Protein AF-A0ABD3X640-F1 (afdb_monomer)

Sequence (143 aa):
MFQVTGSALSDIIQLVNDTLKEQPSPDCNNIKVKEVQRLENLQLFDKYASFRHSTFPTVFKRGKLIPLEDIQASTRGQPLTLKYTKRGCVLDQDIYPEVNEHYLFHGTKADAVNGIFQQGLGNCLAGNGLFGNCIYCAETPAK

Solvent-accessible surface area (backbone atoms only — not comparable to full-atom values): 9012 Å² total; per-residue (Å²): 124,44,78,51,62,71,70,58,38,54,52,53,54,49,34,54,52,54,26,35,68,78,56,70,40,91,92,47,80,76,77,70,91,87,78,61,69,43,84,81,44,71,70,57,49,49,55,49,52,52,52,55,59,62,44,49,62,53,36,69,74,74,43,85,67,80,50,72,42,70,38,87,87,44,88,74,47,61,55,44,40,63,72,53,51,53,86,85,36,78,77,54,72,83,57,50,68,80,74,69,51,77,74,64,37,66,81,76,58,81,80,49,48,62,52,36,68,74,74,39,96,52,77,90,67,35,40,86,52,99,88,42,78,40,77,74,68,32,54,32,82,78,98

Radius of gyration: 16.18 Å; Cα contacts (8 Å, |Δi|>4): 139; chains: 1; bounding box: 39×32×36 Å

Foldseek 3Di:
DAFDDDQQVVLVQQLQVQLCVVPPDPVCPDDDDPGDGDQDDVVVVVVVVVVVVVLLVVCVVVDADQAPQRPPPDPDGHQSSVVSRDPPGPLNPPADVSSNGGDFAADDDPVCVVVCSVPNDDQVCFDCDPVGGGGDTGSHNVD

Organism: Sinanodonta woodiana (NCBI:txid1069815)

Structure (mmCIF, N/CA/C/O backbone):
data_AF-A0ABD3X640-F1
#
_entry.id   AF-A0ABD3X640-F1
#
loop_
_atom_site.group_PDB
_atom_site.id
_atom_site.type_symbol
_atom_site.label_atom_id
_atom_site.label_alt_id
_atom_site.label_comp_id
_atom_site.label_asym_id
_atom_site.label_entity_id
_atom_site.label_seq_id
_atom_site.pdbx_PDB_ins_code
_atom_site.Cartn_x
_atom_site.Cartn_y
_atom_site.Cartn_z
_atom_site.occupancy
_atom_site.B_iso_or_equiv
_atom_site.auth_seq_id
_atom_site.auth_comp_id
_atom_site.auth_asym_id
_atom_site.auth_atom_id
_atom_site.pdbx_PDB_model_num
ATOM 1 N N . MET A 1 1 ? -15.235 -10.725 0.259 1.00 62.91 1 MET A N 1
ATOM 2 C CA . MET A 1 1 ? -14.375 -10.012 1.223 1.00 62.91 1 MET A CA 1
ATOM 3 C C . MET A 1 1 ? -14.286 -10.880 2.462 1.00 62.91 1 MET A C 1
ATOM 5 O O . MET A 1 1 ? -15.323 -11.381 2.882 1.00 62.91 1 MET A O 1
ATOM 9 N N . PHE A 1 2 ? -13.084 -11.130 2.974 1.00 70.81 2 PHE A N 1
ATOM 10 C CA . PHE A 1 2 ? -12.872 -12.058 4.088 1.00 70.81 2 PHE A CA 1
ATOM 11 C C . PHE A 1 2 ? -12.327 -11.296 5.291 1.00 70.81 2 PHE A C 1
ATOM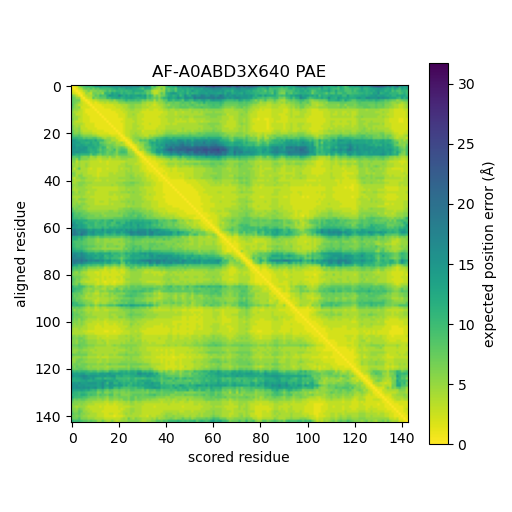 13 O O . PHE A 1 2 ? -11.460 -10.436 5.137 1.00 70.81 2 PHE A O 1
ATOM 20 N N . GLN A 1 3 ? -12.838 -11.590 6.485 1.00 70.81 3 GLN A N 1
ATOM 21 C CA . GLN A 1 3 ? -12.281 -11.017 7.707 1.00 70.81 3 GLN A CA 1
ATOM 22 C C . GLN A 1 3 ? -10.872 -11.560 7.934 1.00 70.81 3 GLN A C 1
ATOM 24 O O . GLN A 1 3 ? -10.638 -12.765 7.820 1.00 70.81 3 GLN A O 1
ATOM 29 N N . VAL A 1 4 ? -9.935 -10.667 8.252 1.00 73.81 4 VAL A N 1
ATOM 30 C CA . VAL A 1 4 ? -8.590 -11.080 8.658 1.00 73.81 4 VAL A CA 1
ATOM 31 C C . VAL A 1 4 ? -8.666 -11.544 10.105 1.00 73.81 4 VAL A C 1
ATOM 33 O O . VAL A 1 4 ? -9.147 -10.812 10.966 1.00 73.81 4 VAL A O 1
ATOM 36 N N . THR A 1 5 ? -8.194 -12.755 10.382 1.00 74.00 5 THR A N 1
ATOM 37 C CA . THR A 1 5 ? -8.182 -13.333 11.730 1.00 74.00 5 THR A CA 1
ATOM 38 C C . THR A 1 5 ? -6.758 -13.704 12.149 1.00 74.00 5 THR A C 1
ATOM 40 O O . THR A 1 5 ? -5.837 -13.749 11.329 1.00 74.00 5 THR A O 1
ATOM 43 N N . GLY A 1 6 ? -6.557 -13.945 13.446 1.00 79.31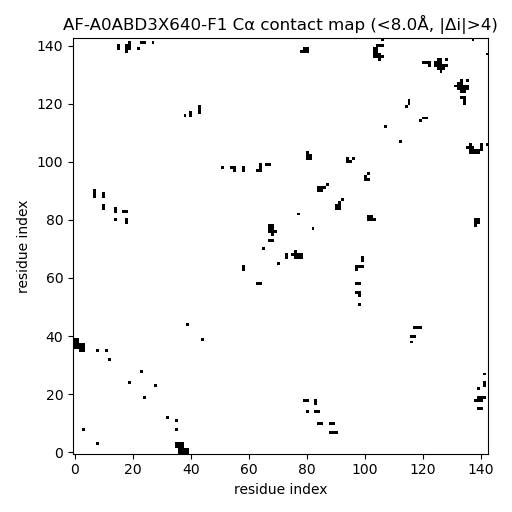 6 GLY A N 1
ATOM 44 C CA . GLY A 1 6 ? -5.282 -14.431 13.979 1.00 79.31 6 GLY A CA 1
ATOM 45 C C . GLY A 1 6 ? -4.132 -13.420 13.888 1.00 79.31 6 GLY A C 1
ATOM 46 O O . GLY A 1 6 ? -4.332 -12.218 14.057 1.00 79.31 6 GLY A O 1
ATOM 47 N N . SER A 1 7 ? -2.916 -13.919 13.645 1.00 79.81 7 SER A N 1
ATOM 48 C CA . SER A 1 7 ? -1.677 -13.124 13.654 1.00 79.81 7 SER A CA 1
ATOM 49 C C . SER A 1 7 ? -1.652 -12.015 12.597 1.00 79.81 7 SER A C 1
ATOM 51 O O . SER A 1 7 ? -1.175 -10.917 12.870 1.00 79.81 7 SER A O 1
ATOM 53 N N . ALA A 1 8 ? -2.242 -12.255 11.424 1.00 80.69 8 ALA A N 1
ATOM 54 C CA . ALA A 1 8 ? -2.309 -11.273 10.345 1.00 80.69 8 ALA A CA 1
ATOM 55 C C . ALA A 1 8 ? -3.076 -10.002 10.755 1.00 80.69 8 ALA A C 1
ATOM 57 O O . ALA A 1 8 ? -2.669 -8.890 10.422 1.00 80.69 8 ALA A O 1
ATOM 58 N N . LEU A 1 9 ? -4.165 -10.159 11.516 1.00 84.06 9 LEU A N 1
ATOM 59 C CA . LEU A 1 9 ? -4.942 -9.033 12.033 1.00 84.06 9 LEU A CA 1
ATOM 60 C C . LEU A 1 9 ? -4.106 -8.203 13.011 1.00 84.06 9 LEU A C 1
ATOM 62 O O . LEU A 1 9 ? -4.072 -6.977 12.906 1.00 84.06 9 LEU A O 1
ATOM 66 N N . SER A 1 10 ? -3.416 -8.869 13.942 1.00 86.00 10 SER A N 1
ATOM 67 C CA . SER A 1 10 ? -2.559 -8.180 14.908 1.00 86.00 10 SER A CA 1
ATOM 68 C C . SER A 1 10 ? -1.391 -7.462 14.240 1.00 86.00 10 SER A C 1
ATOM 70 O O . SER A 1 10 ? -1.086 -6.342 14.636 1.00 86.00 10 SER A O 1
ATOM 72 N N . ASP A 1 11 ? -0.789 -8.051 13.204 1.00 87.88 11 ASP A N 1
ATOM 73 C CA . ASP A 1 11 ? 0.341 -7.451 12.490 1.00 87.88 11 ASP A CA 1
ATOM 74 C C . ASP A 1 11 ? -0.080 -6.169 11.751 1.00 87.88 11 ASP A C 1
ATOM 76 O O . ASP A 1 11 ? 0.605 -5.151 11.841 1.00 87.88 11 ASP A O 1
ATOM 80 N N . ILE A 1 12 ? -1.245 -6.173 11.088 1.00 89.19 12 ILE A N 1
ATOM 81 C CA . ILE A 1 12 ? -1.781 -4.984 10.401 1.00 89.19 12 ILE A CA 1
ATOM 82 C C . ILE A 1 12 ? -2.152 -3.885 11.405 1.00 89.19 12 ILE A C 1
ATOM 84 O O . ILE A 1 12 ? -1.827 -2.716 11.195 1.00 89.19 12 ILE A O 1
ATOM 88 N N . ILE A 1 13 ? -2.822 -4.236 12.508 1.00 89.88 13 ILE A N 1
ATOM 89 C CA . ILE A 1 13 ? -3.186 -3.262 13.549 1.00 89.88 13 ILE A CA 1
ATOM 90 C C . ILE A 1 13 ? -1.928 -2.648 14.174 1.00 89.88 13 ILE A C 1
ATOM 92 O O . ILE A 1 13 ? -1.882 -1.439 14.401 1.00 89.88 13 ILE A O 1
ATOM 96 N N . GLN A 1 14 ? -0.903 -3.46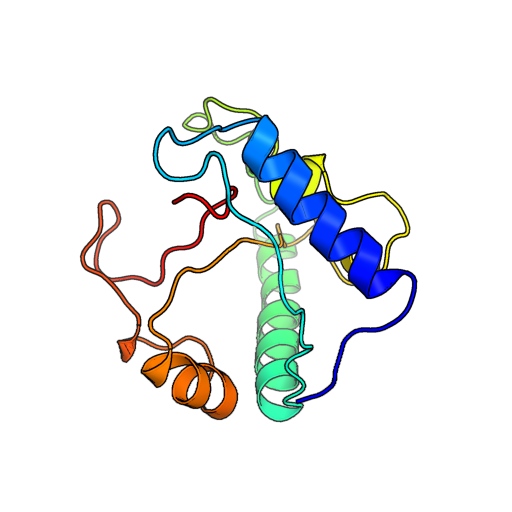1 14.432 1.00 89.62 14 GLN A N 1
ATOM 97 C CA . GLN A 1 14 ? 0.369 -2.988 14.968 1.00 89.62 14 GLN A CA 1
ATOM 98 C C . GLN A 1 14 ? 1.056 -2.021 13.994 1.00 89.62 14 GLN A C 1
ATOM 100 O O . GLN A 1 14 ? 1.435 -0.927 14.407 1.00 89.62 14 GLN A O 1
ATOM 105 N N . LEU A 1 15 ? 1.118 -2.372 12.704 1.00 90.75 15 LEU A N 1
ATOM 106 C CA . LEU A 1 15 ? 1.664 -1.518 11.646 1.00 90.75 15 LEU A CA 1
ATOM 107 C C . LEU A 1 15 ? 0.975 -0.144 11.602 1.00 90.75 15 LEU A C 1
ATOM 109 O O . LEU A 1 15 ? 1.640 0.892 11.579 1.00 90.75 15 LEU A O 1
ATOM 113 N N . VAL A 1 16 ? -0.361 -0.120 11.632 1.00 90.19 16 VAL A N 1
ATOM 114 C CA . VAL A 1 16 ? -1.150 1.124 11.665 1.00 90.19 16 VAL A CA 1
ATOM 115 C C . VAL A 1 16 ? -0.818 1.955 12.905 1.00 90.19 16 VAL A C 1
ATOM 117 O O . VAL A 1 16 ? -0.570 3.153 12.802 1.00 90.19 16 VAL A O 1
ATOM 120 N N . ASN A 1 17 ? -0.784 1.333 14.082 1.00 89.50 17 ASN A N 1
ATOM 121 C CA . ASN A 1 17 ? -0.534 2.052 15.328 1.00 89.50 17 ASN A CA 1
ATOM 122 C C . ASN A 1 17 ? 0.885 2.628 15.400 1.00 89.50 17 ASN A C 1
ATOM 124 O O . ASN A 1 17 ? 1.062 3.746 15.878 1.00 89.50 17 ASN A O 1
ATOM 128 N N . ASP A 1 18 ? 1.895 1.889 14.947 1.00 90.62 18 ASP A N 1
ATOM 129 C CA . ASP A 1 18 ? 3.284 2.340 15.037 1.00 90.62 18 ASP A CA 1
ATOM 130 C C . ASP A 1 18 ? 3.603 3.430 14.008 1.00 90.62 18 ASP A C 1
ATOM 132 O O . ASP A 1 18 ? 4.259 4.417 14.345 1.00 90.62 18 ASP A O 1
ATOM 136 N N . THR A 1 19 ? 3.043 3.334 12.798 1.00 89.38 19 THR A N 1
ATOM 137 C CA . THR A 1 19 ? 3.151 4.402 11.787 1.00 89.38 19 THR A CA 1
ATOM 138 C C . THR A 1 19 ? 2.430 5.689 12.216 1.00 89.38 19 THR A C 1
ATOM 140 O O . THR A 1 19 ? 2.932 6.784 11.951 1.00 89.38 19 THR A O 1
ATOM 143 N N . LEU A 1 20 ? 1.307 5.588 12.942 1.00 87.88 20 LEU A N 1
ATOM 144 C CA . LEU A 1 20 ? 0.618 6.741 13.541 1.00 87.88 20 LEU A CA 1
ATOM 145 C C . LEU A 1 20 ? 1.413 7.398 14.675 1.00 87.88 20 LEU A C 1
ATOM 147 O O . LEU A 1 20 ? 1.416 8.622 14.781 1.00 87.88 20 LEU A O 1
ATOM 151 N N . LYS A 1 21 ? 2.085 6.612 15.525 1.00 85.94 21 LYS A N 1
ATOM 152 C CA . LYS A 1 21 ? 2.893 7.141 16.639 1.00 85.94 21 LYS A CA 1
ATOM 153 C C . LYS A 1 21 ? 4.112 7.925 16.162 1.00 85.94 21 LYS A C 1
ATOM 155 O O . LYS A 1 21 ? 4.455 8.923 16.785 1.00 85.94 21 LYS A O 1
ATOM 160 N N . GLU A 1 22 ? 4.766 7.471 15.092 1.00 84.62 22 GLU A N 1
ATOM 161 C CA . GLU A 1 22 ? 5.965 8.126 14.550 1.00 84.62 22 GLU A CA 1
ATOM 162 C C . GLU A 1 22 ? 5.632 9.471 13.883 1.00 84.62 22 GLU A C 1
ATOM 164 O O . GLU A 1 22 ? 6.402 10.428 13.960 1.00 84.62 22 GLU A O 1
ATOM 169 N N . GLN A 1 23 ? 4.474 9.561 13.222 1.00 77.88 23 GLN A N 1
ATOM 170 C CA . GLN A 1 23 ? 3.994 10.791 12.589 1.00 77.88 23 GLN A CA 1
ATOM 171 C C . GLN A 1 23 ? 2.585 11.125 13.087 1.00 77.88 23 GLN A C 1
ATOM 173 O O . GLN A 1 23 ? 1.614 10.937 12.346 1.00 77.88 23 GLN A O 1
ATOM 178 N N . PRO A 1 24 ? 2.467 11.627 14.331 1.00 68.25 24 PRO A N 1
ATOM 179 C CA . PRO A 1 24 ? 1.179 11.975 14.897 1.00 68.25 24 PRO A CA 1
ATOM 180 C C . PRO A 1 24 ? 0.596 13.163 14.133 1.00 68.25 24 PRO A C 1
ATOM 182 O O . PRO A 1 24 ? 1.253 14.188 13.941 1.00 68.25 24 PRO A O 1
ATOM 185 N N . SER A 1 25 ? -0.656 13.027 13.707 1.00 70.12 25 SER A N 1
ATOM 186 C CA . SER A 1 25 ? -1.455 14.155 13.235 1.00 70.12 25 SER A CA 1
ATOM 187 C C . SER A 1 25 ? -2.364 14.615 14.377 1.00 70.12 25 SER A C 1
ATOM 189 O O . SER A 1 25 ? -3.007 13.762 15.001 1.00 70.12 25 SER A O 1
ATOM 191 N N . PRO A 1 26 ? -2.452 15.929 14.665 1.00 68.88 26 PRO A N 1
ATOM 192 C CA . PRO A 1 26 ? -3.313 16.453 15.726 1.00 68.88 26 PRO A CA 1
ATOM 193 C C . PRO A 1 26 ? -4.785 16.043 15.554 1.00 68.88 26 PRO A C 1
ATOM 195 O O . PRO A 1 26 ? -5.477 15.827 16.550 1.00 68.88 26 PRO A O 1
ATOM 198 N N . ASP A 1 27 ? -5.224 15.821 14.313 1.00 68.50 27 ASP A N 1
ATOM 199 C CA . ASP A 1 27 ? -6.583 15.389 13.972 1.00 68.50 27 ASP A CA 1
ATOM 200 C C . ASP A 1 27 ? -6.789 13.865 14.096 1.00 68.50 27 ASP A C 1
ATOM 202 O O . ASP A 1 27 ? -7.908 13.364 13.993 1.00 68.50 27 ASP A O 1
ATOM 206 N N . CYS A 1 28 ? -5.720 13.097 14.326 1.00 67.00 28 CYS A N 1
ATOM 207 C CA . CYS A 1 28 ? -5.720 11.630 14.297 1.00 67.00 28 CYS A CA 1
ATOM 208 C C . CYS A 1 28 ? -5.350 10.974 15.638 1.00 67.00 28 CYS A C 1
ATOM 210 O O . CYS A 1 28 ? -5.190 9.755 15.697 1.00 67.00 28 CYS A O 1
ATOM 212 N N . ASN A 1 29 ? -5.282 11.744 16.729 1.00 65.81 29 ASN A N 1
ATOM 213 C CA . ASN A 1 29 ? -4.882 11.262 18.061 1.00 65.81 29 ASN A CA 1
ATOM 214 C C . ASN A 1 29 ? -5.764 10.130 18.636 1.00 65.81 29 ASN A C 1
ATOM 216 O O . ASN A 1 29 ? -5.371 9.483 19.601 1.00 65.81 29 ASN A O 1
ATOM 220 N N . ASN A 1 30 ? -6.939 9.873 18.047 1.00 73.38 30 ASN A N 1
ATOM 221 C CA . ASN A 1 30 ? -7.909 8.876 18.510 1.00 73.38 30 ASN A CA 1
ATOM 222 C C . ASN A 1 30 ? -8.342 7.871 17.426 1.00 73.38 30 ASN A C 1
ATOM 224 O O . ASN A 1 30 ? -9.409 7.261 17.553 1.00 73.38 30 ASN A O 1
ATOM 228 N N . ILE A 1 31 ? -7.557 7.681 16.358 1.00 80.06 31 ILE A N 1
ATOM 229 C CA . ILE A 1 31 ? -7.874 6.645 15.365 1.00 80.06 31 ILE A CA 1
ATOM 230 C C . ILE A 1 31 ? -7.790 5.269 16.032 1.00 80.06 31 ILE A C 1
ATOM 232 O O . ILE A 1 31 ? -6.772 4.889 16.604 1.00 80.06 31 ILE A O 1
ATOM 236 N N . LYS A 1 32 ? -8.886 4.512 15.947 1.00 84.62 32 LYS A N 1
ATOM 237 C CA . LYS A 1 32 ? -8.961 3.120 16.392 1.00 84.62 32 LYS A CA 1
ATOM 238 C C . LYS A 1 32 ? -9.385 2.256 15.221 1.00 84.62 32 LYS A C 1
ATOM 240 O O . LYS A 1 32 ? -10.438 2.495 14.626 1.00 84.62 32 LYS A O 1
ATOM 245 N N . VAL A 1 33 ? -8.584 1.239 14.919 1.00 87.56 33 VAL A N 1
ATOM 246 C CA . VAL A 1 33 ? -8.936 0.233 13.917 1.00 87.56 33 VAL A CA 1
ATOM 247 C C . VAL A 1 33 ? -10.130 -0.561 14.442 1.00 87.56 33 VAL A C 1
ATOM 249 O O . VAL A 1 33 ? -10.030 -1.238 15.462 1.00 87.56 33 VAL A O 1
ATOM 252 N N . LYS A 1 34 ? -11.277 -0.428 13.770 1.00 89.62 34 LYS A N 1
ATOM 253 C CA . LYS A 1 34 ? -12.510 -1.144 14.131 1.00 89.62 34 LYS A CA 1
ATOM 254 C C . LYS A 1 34 ? -12.592 -2.514 13.472 1.00 89.62 34 LYS A C 1
ATOM 256 O O . LYS A 1 34 ? -13.082 -3.455 14.082 1.00 89.62 34 LYS A O 1
ATOM 261 N N . GLU A 1 35 ? -12.128 -2.605 12.233 1.00 88.19 35 GLU A N 1
ATOM 262 C CA . GLU A 1 35 ? -12.207 -3.808 11.419 1.00 88.19 35 GLU A CA 1
ATOM 263 C C . GLU A 1 35 ? -11.066 -3.812 10.397 1.00 88.19 35 GLU A C 1
ATOM 265 O O . GLU A 1 35 ? -10.646 -2.753 9.924 1.00 88.19 35 GLU A O 1
ATOM 270 N N . VAL A 1 36 ? -10.575 -5.006 10.060 1.00 89.38 36 VAL A N 1
ATOM 271 C CA . VAL A 1 36 ? -9.636 -5.230 8.958 1.00 89.38 36 VAL A CA 1
ATOM 272 C C . VAL A 1 36 ? -10.163 -6.376 8.107 1.00 89.38 36 VAL A C 1
ATOM 274 O O . VAL A 1 36 ? -10.496 -7.454 8.606 1.00 89.38 36 VAL A O 1
ATOM 277 N N . GLN A 1 37 ? -10.214 -6.143 6.803 1.00 88.38 37 GLN A N 1
ATOM 278 C CA . GLN A 1 37 ? -10.727 -7.094 5.830 1.00 88.38 37 GLN A CA 1
ATOM 279 C C . GLN A 1 37 ? -9.705 -7.299 4.719 1.00 88.38 37 GLN A C 1
ATOM 281 O O . GLN A 1 37 ? -9.104 -6.345 4.224 1.00 88.38 37 GLN A O 1
ATOM 286 N N . ARG A 1 38 ? -9.524 -8.555 4.308 1.00 87.31 38 ARG A N 1
ATOM 287 C CA . ARG A 1 38 ? -8.698 -8.896 3.156 1.00 87.31 38 ARG A CA 1
ATOM 288 C C . ARG A 1 38 ? -9.530 -8.787 1.888 1.00 87.31 38 ARG A C 1
ATOM 290 O O . ARG A 1 38 ? -10.608 -9.384 1.763 1.00 87.31 38 ARG A O 1
ATOM 297 N N . LEU A 1 39 ? -8.992 -8.035 0.936 1.00 87.75 39 LEU A N 1
ATOM 298 C CA . LEU A 1 39 ? -9.534 -7.925 -0.407 1.00 87.75 39 LEU A CA 1
ATOM 299 C C . LEU A 1 39 ? -8.924 -9.021 -1.278 1.00 87.75 39 LEU A C 1
ATOM 301 O O . LEU A 1 39 ? -7.758 -8.951 -1.652 1.00 87.75 39 LEU A O 1
ATOM 305 N N . GLU A 1 40 ? -9.721 -10.037 -1.594 1.00 89.88 40 GLU A N 1
ATOM 306 C CA . GLU A 1 40 ? -9.304 -11.128 -2.473 1.00 89.88 40 GLU A CA 1
ATOM 307 C C . GLU A 1 40 ? -10.007 -11.004 -3.823 1.00 89.88 40 GLU A C 1
ATOM 309 O O . GLU A 1 40 ? -11.210 -11.235 -3.941 1.00 89.88 40 GLU A O 1
ATOM 314 N N . ASN A 1 41 ? -9.241 -10.615 -4.840 1.00 93.19 41 ASN A N 1
ATOM 315 C CA . ASN A 1 41 ? -9.664 -10.606 -6.233 1.00 93.19 41 ASN A CA 1
ATOM 316 C C . ASN A 1 41 ? -8.535 -11.203 -7.082 1.00 93.19 41 ASN A C 1
ATOM 318 O O . ASN A 1 41 ? -7.516 -10.553 -7.319 1.00 93.19 41 ASN A O 1
ATOM 322 N N . LEU A 1 42 ? -8.727 -12.446 -7.532 1.00 93.94 42 LEU A N 1
ATOM 323 C CA . LEU A 1 42 ? -7.712 -13.202 -8.272 1.00 93.94 42 LEU A CA 1
ATOM 324 C C . LEU A 1 42 ? -7.315 -12.522 -9.587 1.00 93.94 42 LEU A C 1
ATOM 326 O O . LEU A 1 42 ? -6.150 -12.563 -9.956 1.00 93.94 42 LEU A O 1
ATOM 330 N N . GLN A 1 43 ? -8.250 -11.854 -10.268 1.00 95.31 43 GLN A N 1
ATOM 331 C CA . GLN A 1 43 ? -7.959 -11.167 -11.530 1.00 95.31 43 GLN A CA 1
ATOM 332 C C . GLN A 1 43 ? -7.084 -9.931 -11.316 1.00 95.31 43 GLN A C 1
ATOM 334 O O . GLN A 1 43 ? -6.188 -9.658 -12.111 1.00 95.31 43 GLN A O 1
ATOM 339 N N . LEU A 1 44 ? -7.335 -9.164 -10.250 1.00 95.00 44 LEU A N 1
ATOM 340 C CA . LEU A 1 44 ? -6.489 -8.019 -9.909 1.00 95.00 44 LEU A CA 1
ATOM 341 C C . LEU A 1 44 ? -5.117 -8.469 -9.415 1.00 95.00 44 LEU A C 1
ATOM 343 O O . LEU A 1 44 ? -4.115 -7.863 -9.789 1.00 95.00 44 LEU A O 1
ATOM 347 N N . PHE A 1 45 ? -5.069 -9.547 -8.630 1.00 94.00 45 PHE A N 1
ATOM 348 C CA . PHE A 1 45 ? -3.808 -10.127 -8.188 1.00 94.00 45 PHE A CA 1
ATOM 349 C C . PHE A 1 45 ? -2.976 -10.651 -9.365 1.00 94.00 45 PHE A C 1
ATOM 351 O O . PHE A 1 45 ? -1.785 -10.379 -9.423 1.00 94.00 45 PHE A O 1
ATOM 358 N N . ASP A 1 46 ? -3.589 -11.315 -10.346 1.00 95.69 46 ASP A N 1
ATOM 359 C CA . ASP A 1 46 ? -2.890 -11.801 -11.541 1.00 95.69 46 ASP A CA 1
ATOM 360 C C . ASP A 1 46 ? -2.322 -10.654 -12.395 1.00 95.69 46 ASP A C 1
ATOM 362 O O . ASP A 1 46 ? -1.164 -10.691 -12.818 1.00 95.69 46 ASP A O 1
ATOM 366 N N . LYS A 1 47 ? -3.088 -9.566 -12.570 1.00 95.00 47 LYS A N 1
ATOM 367 C CA . LYS A 1 47 ? -2.595 -8.337 -13.221 1.00 95.00 47 LYS A CA 1
ATOM 368 C C . LYS A 1 47 ? -1.408 -7.736 -12.470 1.00 95.00 47 LYS A C 1
ATOM 370 O O . LYS A 1 47 ? -0.416 -7.360 -13.096 1.00 95.00 47 LYS A O 1
ATOM 375 N N . TYR A 1 48 ? -1.510 -7.653 -11.144 1.00 94.06 48 TYR A N 1
ATOM 376 C CA . TYR A 1 48 ? -0.436 -7.171 -10.283 1.00 94.06 48 TYR A CA 1
ATOM 377 C C . TYR A 1 48 ? 0.819 -8.043 -10.409 1.00 94.06 48 TYR A C 1
ATOM 379 O O . TYR A 1 48 ? 1.896 -7.527 -10.701 1.00 94.06 48 TYR A O 1
ATOM 387 N N . ALA A 1 49 ? 0.675 -9.361 -10.268 1.00 93.88 49 ALA A N 1
ATOM 388 C CA . ALA A 1 49 ? 1.766 -10.323 -10.349 1.00 93.88 49 ALA A CA 1
ATOM 389 C C . ALA A 1 49 ? 2.434 -10.315 -11.732 1.00 93.88 49 ALA A C 1
ATOM 391 O O . ALA A 1 49 ? 3.661 -10.336 -11.819 1.00 93.88 49 ALA A O 1
ATOM 392 N N . SER A 1 50 ? 1.649 -10.207 -12.807 1.00 94.88 50 SER A N 1
ATOM 393 C CA . SER A 1 50 ? 2.152 -10.082 -14.178 1.00 94.88 50 SER A CA 1
ATOM 394 C C . SER A 1 50 ? 2.961 -8.798 -14.374 1.00 94.88 50 SER A C 1
ATOM 396 O O . SER A 1 50 ? 4.060 -8.834 -14.934 1.00 94.88 50 SER A O 1
ATOM 398 N N . PHE A 1 51 ? 2.459 -7.663 -13.874 1.00 93.12 51 PHE A N 1
ATOM 399 C CA . PHE A 1 51 ? 3.192 -6.398 -13.916 1.00 93.12 51 PHE A CA 1
ATOM 400 C C . PHE A 1 51 ? 4.485 -6.484 -13.098 1.00 93.12 51 PHE A C 1
ATOM 402 O O . PHE A 1 51 ? 5.558 -6.191 -13.628 1.00 93.12 51 PHE A O 1
ATOM 409 N N . ARG A 1 52 ? 4.408 -6.979 -11.856 1.00 92.50 52 ARG A N 1
ATOM 410 C CA . ARG A 1 52 ? 5.557 -7.232 -10.975 1.00 92.50 52 ARG A CA 1
ATOM 411 C C . ARG A 1 52 ? 6.613 -8.088 -11.676 1.00 92.50 52 ARG A C 1
ATOM 413 O O . ARG A 1 52 ? 7.776 -7.698 -11.725 1.00 92.50 52 ARG A O 1
ATOM 420 N N . HIS A 1 53 ? 6.210 -9.195 -12.302 1.00 92.56 53 HIS A N 1
ATOM 421 C CA . HIS A 1 53 ? 7.108 -10.076 -13.049 1.00 92.56 53 HIS A CA 1
ATOM 422 C C . HIS A 1 53 ? 7.802 -9.354 -14.217 1.00 92.56 53 HIS A C 1
ATOM 424 O O . HIS A 1 53 ? 9.006 -9.506 -14.413 1.00 92.56 53 HIS A O 1
ATOM 430 N N . SER A 1 54 ? 7.073 -8.510 -14.954 1.00 91.25 54 SER A N 1
ATOM 431 C CA . SER A 1 54 ? 7.621 -7.716 -16.066 1.00 91.25 54 SER A CA 1
ATOM 432 C C . SER A 1 54 ? 8.653 -6.662 -15.628 1.00 91.25 54 SER A C 1
ATOM 434 O O . SER A 1 54 ? 9.518 -6.259 -16.415 1.00 91.25 54 SER A O 1
ATOM 436 N N . THR A 1 55 ? 8.614 -6.249 -14.358 1.00 88.38 55 THR A N 1
ATOM 437 C CA . THR A 1 55 ? 9.554 -5.283 -13.780 1.00 88.38 55 THR A CA 1
ATOM 438 C C . THR A 1 55 ? 10.936 -5.896 -13.555 1.00 88.38 55 THR A C 1
ATOM 440 O O . THR A 1 55 ? 11.937 -5.219 -13.797 1.00 88.38 55 THR A O 1
ATOM 443 N N . PHE A 1 56 ? 11.029 -7.183 -13.195 1.00 89.12 56 PHE A N 1
ATOM 444 C CA . PHE A 1 56 ? 12.312 -7.841 -12.900 1.00 89.12 56 PHE A CA 1
ATOM 445 C C . PHE A 1 56 ? 13.322 -7.775 -14.059 1.00 89.12 56 PHE A C 1
ATOM 447 O O . PHE A 1 56 ? 14.447 -7.328 -13.824 1.00 89.12 56 PHE A O 1
ATOM 454 N N . PRO A 1 57 ? 12.976 -8.123 -15.320 1.00 87.88 57 PRO A N 1
ATOM 455 C CA . PRO A 1 57 ? 13.902 -7.968 -16.442 1.00 87.88 57 PRO A CA 1
ATOM 456 C C . PRO A 1 57 ? 14.355 -6.523 -16.660 1.00 87.88 57 PRO A C 1
ATOM 458 O O . PRO A 1 57 ? 15.488 -6.284 -17.076 1.00 87.88 57 PRO A O 1
ATOM 461 N N . THR A 1 58 ? 13.476 -5.552 -16.400 1.00 82.75 58 THR A N 1
ATOM 462 C CA . THR A 1 58 ? 13.789 -4.127 -16.559 1.00 82.75 58 THR A CA 1
ATOM 463 C C . THR A 1 58 ? 14.802 -3.673 -15.516 1.00 82.75 58 THR A C 1
ATOM 465 O O . THR A 1 58 ? 15.773 -3.007 -15.874 1.00 82.75 58 THR A O 1
ATOM 468 N N . VAL A 1 59 ? 14.619 -4.079 -14.257 1.00 83.69 59 VAL A N 1
ATOM 469 C CA . VAL A 1 59 ? 15.591 -3.842 -13.183 1.00 83.69 59 VAL A CA 1
ATOM 470 C C . VAL A 1 59 ? 16.914 -4.520 -13.515 1.00 83.69 59 VAL A C 1
ATOM 472 O O . VAL A 1 59 ? 17.946 -3.863 -13.551 1.00 83.69 59 VAL A O 1
ATOM 475 N N . PHE A 1 60 ? 16.895 -5.798 -13.892 1.00 81.25 60 PHE A N 1
ATOM 476 C CA . PHE A 1 60 ? 18.117 -6.530 -14.223 1.00 81.25 60 PHE A CA 1
ATOM 477 C C . PHE A 1 60 ? 18.926 -5.864 -15.351 1.00 81.25 60 PHE A C 1
ATOM 479 O O . PHE A 1 60 ? 20.150 -5.798 -15.283 1.00 81.25 60 PHE A O 1
ATOM 486 N N . LYS A 1 61 ? 18.250 -5.316 -16.371 1.00 83.25 61 LYS A N 1
ATOM 487 C CA . LYS A 1 61 ? 18.895 -4.599 -17.486 1.00 83.25 61 LYS A CA 1
ATOM 488 C C . LYS A 1 61 ? 19.407 -3.206 -17.113 1.00 83.25 61 LYS A C 1
ATOM 490 O O . LYS A 1 61 ? 20.417 -2.777 -17.662 1.00 83.25 61 LYS A O 1
ATOM 495 N N . ARG A 1 62 ? 18.691 -2.473 -16.255 1.00 79.88 62 ARG A N 1
ATOM 496 C CA . ARG A 1 62 ? 19.026 -1.087 -15.871 1.00 79.88 62 ARG A CA 1
ATOM 497 C C . ARG A 1 62 ? 19.977 -1.003 -14.673 1.00 79.88 62 ARG A C 1
ATOM 499 O O . ARG A 1 62 ? 20.524 0.066 -14.426 1.00 79.88 62 ARG A O 1
ATOM 506 N N . GLY A 1 63 ? 20.190 -2.112 -13.967 1.00 78.69 63 GLY A N 1
ATOM 507 C CA . GLY A 1 63 ? 20.960 -2.172 -12.729 1.00 78.69 63 GLY A CA 1
ATOM 508 C C . GLY A 1 63 ? 20.076 -2.066 -11.482 1.00 78.69 63 GLY A C 1
ATOM 509 O O . GLY A 1 63 ? 18.848 -2.081 -11.554 1.00 78.69 63 GLY A O 1
ATOM 510 N N . LYS A 1 64 ? 20.709 -1.980 -10.308 1.00 76.44 64 LYS A N 1
ATOM 511 C CA . LYS A 1 64 ? 20.008 -1.936 -9.017 1.00 76.44 64 LYS A CA 1
ATOM 512 C C . LYS A 1 64 ? 19.108 -0.692 -8.939 1.00 76.44 64 LYS A C 1
ATOM 514 O O . LYS A 1 64 ? 19.585 0.420 -9.162 1.00 76.44 64 LYS A O 1
ATOM 519 N N . LEU A 1 65 ? 17.828 -0.873 -8.598 1.00 83.62 65 LEU A N 1
ATOM 520 C CA . LEU A 1 65 ? 16.960 0.248 -8.229 1.00 83.62 65 LEU A CA 1
ATOM 521 C C . LEU A 1 65 ? 17.517 0.935 -6.980 1.00 83.62 65 LEU A C 1
ATOM 523 O O . LEU A 1 65 ? 18.001 0.266 -6.068 1.00 83.62 65 LEU A O 1
ATOM 527 N N . ILE A 1 66 ? 17.439 2.264 -6.943 1.00 85.25 66 ILE A N 1
ATOM 528 C CA . ILE A 1 66 ? 17.780 3.035 -5.747 1.00 85.25 66 ILE A CA 1
ATOM 529 C C . ILE A 1 66 ? 16.652 2.800 -4.729 1.00 85.25 66 ILE A C 1
ATOM 531 O O . ILE A 1 66 ? 15.502 3.119 -5.055 1.00 85.25 66 ILE A O 1
ATOM 535 N N . PRO A 1 67 ? 16.938 2.223 -3.546 1.00 83.62 67 PRO A N 1
ATOM 536 C CA . PRO A 1 67 ? 15.953 2.091 -2.475 1.00 83.62 67 PRO A CA 1
ATOM 537 C C . PRO A 1 67 ? 15.349 3.450 -2.105 1.00 83.62 67 PRO A C 1
ATOM 539 O O . PRO A 1 67 ? 16.008 4.481 -2.247 1.00 83.62 67 PRO A O 1
ATOM 542 N N . LEU A 1 68 ? 14.100 3.477 -1.631 1.00 83.50 68 LEU A N 1
ATOM 543 C CA . LEU A 1 68 ? 13.409 4.738 -1.321 1.00 83.50 68 LEU A CA 1
ATOM 544 C C . LEU A 1 68 ? 14.153 5.576 -0.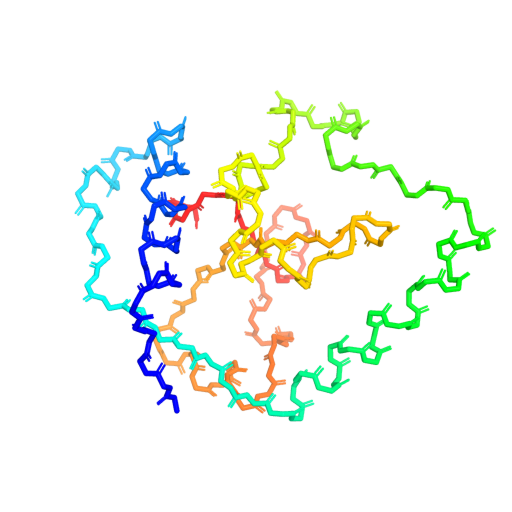266 1.00 83.50 68 LEU A C 1
ATOM 546 O O . LEU A 1 68 ? 14.171 6.803 -0.353 1.00 83.50 68 LEU A O 1
ATOM 550 N N . GLU A 1 69 ? 14.803 4.916 0.688 1.00 83.75 69 GLU A N 1
ATOM 551 C CA . GLU A 1 69 ? 15.651 5.522 1.715 1.00 83.75 69 GLU A CA 1
ATOM 552 C C . GLU A 1 69 ? 16.897 6.224 1.166 1.00 83.75 69 GLU A C 1
ATOM 554 O O . GLU A 1 69 ? 17.374 7.175 1.782 1.00 83.75 69 GLU A O 1
ATOM 559 N N . ASP A 1 70 ? 17.389 5.790 0.005 1.00 85.44 70 ASP A N 1
ATOM 560 C CA . ASP A 1 70 ? 18.633 6.268 -0.602 1.00 85.44 70 ASP A CA 1
ATOM 561 C C . ASP A 1 70 ? 18.385 7.376 -1.644 1.00 85.44 70 ASP A C 1
ATOM 563 O O . ASP A 1 70 ? 19.324 7.932 -2.224 1.00 85.44 70 ASP A O 1
ATOM 567 N N . ILE A 1 71 ? 17.121 7.724 -1.912 1.00 84.19 71 ILE A N 1
ATOM 568 C CA . ILE A 1 71 ? 16.778 8.837 -2.800 1.00 84.19 71 ILE A CA 1
ATOM 569 C C . ILE A 1 71 ? 17.208 10.145 -2.126 1.00 84.19 71 ILE A C 1
ATOM 571 O O . ILE A 1 71 ? 16.770 10.442 -1.023 1.00 84.19 71 ILE A O 1
ATOM 575 N N . GLN A 1 72 ? 17.992 10.985 -2.813 1.00 78.50 72 GLN A N 1
ATOM 576 C CA . GLN A 1 72 ? 18.504 12.258 -2.266 1.00 78.50 72 GLN A CA 1
ATOM 577 C C . GLN A 1 72 ? 17.426 13.194 -1.692 1.00 78.50 72 GLN A C 1
ATOM 579 O O . GLN A 1 72 ? 17.694 13.953 -0.767 1.00 78.50 72 GLN A O 1
ATOM 584 N N . ALA A 1 73 ? 16.216 13.165 -2.256 1.00 76.44 73 ALA A N 1
ATOM 585 C CA . ALA A 1 73 ? 15.081 13.955 -1.781 1.00 76.44 73 ALA A CA 1
ATOM 586 C C . ALA A 1 73 ? 14.361 13.330 -0.567 1.00 76.44 73 ALA A C 1
ATOM 588 O O . ALA A 1 73 ? 13.502 13.978 0.035 1.00 76.44 73 ALA A O 1
ATOM 589 N N . SER A 1 74 ? 14.683 12.085 -0.204 1.00 73.88 74 SER A N 1
ATOM 590 C CA . SER A 1 74 ? 14.159 11.434 0.992 1.00 73.88 74 SER A CA 1
ATOM 591 C C . SER A 1 74 ? 14.811 12.045 2.226 1.00 73.88 74 SER A C 1
ATOM 593 O O . SER A 1 74 ? 16.018 11.980 2.432 1.00 73.88 74 SER A O 1
ATOM 595 N N . THR A 1 75 ? 13.994 12.671 3.066 1.00 65.50 75 THR A N 1
ATOM 596 C CA . THR A 1 75 ? 14.450 13.350 4.290 1.00 65.50 75 THR A CA 1
ATOM 597 C C . THR A 1 75 ? 14.223 12.514 5.547 1.00 65.50 75 THR A C 1
ATOM 599 O O . THR A 1 75 ? 14.537 12.968 6.645 1.00 65.50 75 THR A O 1
ATOM 602 N N . ARG A 1 76 ? 13.634 11.316 5.413 1.00 71.69 76 ARG A N 1
ATOM 603 C CA . ARG A 1 76 ? 13.091 10.540 6.544 1.00 71.69 76 ARG A CA 1
ATOM 604 C C . ARG A 1 76 ? 13.596 9.097 6.625 1.00 71.69 76 ARG A C 1
ATOM 606 O O . ARG A 1 76 ? 13.152 8.361 7.500 1.00 71.69 76 ARG A O 1
ATOM 613 N N . GLY A 1 77 ? 14.555 8.718 5.779 1.00 81.44 77 GLY A N 1
ATOM 614 C CA . GLY A 1 77 ? 15.125 7.372 5.762 1.00 81.44 77 GLY A CA 1
ATOM 615 C C . GLY A 1 77 ? 14.150 6.338 5.199 1.00 81.44 77 GLY A C 1
ATOM 616 O O . GLY A 1 77 ? 13.465 6.607 4.214 1.00 81.44 77 GLY A O 1
ATOM 617 N N . GLN A 1 78 ? 14.124 5.149 5.805 1.00 84.69 78 GLN A N 1
ATOM 618 C CA . GLN A 1 78 ? 13.287 4.030 5.366 1.00 84.69 78 GLN A CA 1
ATOM 619 C C . GLN A 1 78 ? 11.787 4.359 5.454 1.00 84.69 78 GLN A C 1
ATOM 621 O O . GLN A 1 78 ? 11.369 4.929 6.468 1.00 84.69 78 GLN A O 1
ATOM 626 N N . PRO A 1 79 ? 10.968 3.952 4.458 1.00 87.81 79 PRO A N 1
ATOM 627 C CA . PRO A 1 79 ? 9.521 4.114 4.525 1.00 87.81 79 PRO A CA 1
ATOM 628 C C . PRO A 1 79 ? 8.954 3.541 5.823 1.00 87.81 79 PRO A C 1
ATOM 630 O O . PRO A 1 79 ? 9.291 2.415 6.201 1.00 87.81 79 PRO A O 1
ATOM 633 N N . LEU A 1 80 ? 8.078 4.283 6.510 1.00 90.00 80 LEU A N 1
ATOM 634 C CA . LEU A 1 80 ? 7.590 3.850 7.829 1.00 90.00 80 LEU A CA 1
ATOM 635 C C . LEU A 1 80 ? 6.877 2.497 7.786 1.00 90.00 80 LEU A C 1
ATOM 637 O O . LEU A 1 80 ? 7.012 1.692 8.707 1.00 90.00 80 LEU A O 1
ATOM 641 N N . THR A 1 81 ? 6.139 2.229 6.713 1.00 88.88 81 THR A N 1
ATOM 642 C CA . THR A 1 81 ? 5.466 0.945 6.525 1.00 88.88 81 THR A CA 1
ATOM 643 C C . THR A 1 81 ? 6.458 -0.209 6.465 1.00 88.88 81 THR A C 1
ATOM 645 O O . THR A 1 81 ? 6.206 -1.245 7.069 1.00 88.88 81 THR A O 1
ATOM 648 N N . LEU A 1 82 ? 7.610 -0.026 5.817 1.00 87.88 82 LEU A N 1
ATOM 649 C CA . LEU A 1 82 ? 8.676 -1.024 5.796 1.00 87.88 82 LEU A CA 1
ATOM 650 C C . LEU A 1 82 ? 9.365 -1.131 7.164 1.00 87.88 82 LEU A C 1
ATOM 652 O O . LEU A 1 82 ? 9.526 -2.233 7.678 1.00 87.88 82 LEU A O 1
ATOM 656 N N . LYS A 1 83 ? 9.687 0.005 7.797 1.00 89.19 83 LYS A N 1
ATOM 657 C CA . LYS A 1 83 ? 10.333 0.070 9.121 1.00 89.19 83 LYS A CA 1
ATOM 658 C C . LYS A 1 83 ? 9.562 -0.697 10.202 1.00 89.19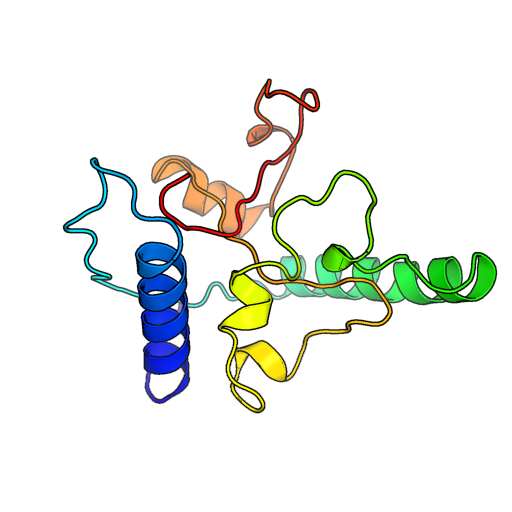 83 LYS A C 1
ATOM 660 O O . LYS A 1 83 ? 10.174 -1.343 11.051 1.00 89.19 83 LYS A O 1
ATOM 665 N N . TYR A 1 84 ? 8.231 -0.606 10.192 1.00 90.25 84 TYR A N 1
ATOM 666 C CA . TYR A 1 84 ? 7.363 -1.237 11.195 1.00 90.25 84 TYR A CA 1
ATOM 667 C C . TYR A 1 84 ? 6.729 -2.552 10.730 1.00 90.25 84 TYR A C 1
ATOM 669 O O . TYR A 1 84 ? 6.009 -3.191 11.501 1.00 90.25 84 TYR A O 1
ATOM 677 N N . THR A 1 85 ? 7.015 -3.007 9.507 1.00 87.44 85 THR A N 1
ATOM 678 C CA . THR A 1 85 ? 6.653 -4.364 9.095 1.00 87.44 85 THR A CA 1
ATOM 679 C C . THR A 1 85 ? 7.580 -5.352 9.796 1.00 87.44 85 THR A C 1
ATOM 681 O O . THR A 1 85 ? 8.792 -5.376 9.593 1.00 87.44 85 THR A O 1
ATOM 684 N N . LYS A 1 86 ? 7.007 -6.170 10.682 1.00 80.81 86 LYS A N 1
ATOM 685 C CA . LYS A 1 86 ? 7.766 -7.159 11.449 1.00 80.81 86 LYS A CA 1
ATOM 686 C C . LYS A 1 86 ? 8.314 -8.251 10.528 1.00 80.81 86 LYS A C 1
ATOM 688 O O . LYS A 1 86 ? 7.552 -8.916 9.835 1.00 80.81 86 LYS A O 1
ATOM 693 N N . ARG A 1 87 ? 9.615 -8.529 10.625 1.00 81.38 87 ARG A N 1
ATOM 694 C CA . ARG A 1 87 ? 10.248 -9.628 9.885 1.00 81.38 87 ARG A CA 1
ATOM 695 C C . ARG A 1 87 ? 9.545 -10.967 10.140 1.00 81.38 87 ARG A C 1
ATOM 697 O O . ARG A 1 87 ? 9.303 -11.338 11.292 1.00 81.38 87 ARG A O 1
ATOM 704 N N . GLY A 1 88 ? 9.254 -11.699 9.069 1.00 79.50 88 GLY A N 1
ATOM 705 C CA . GLY A 1 88 ? 8.562 -12.987 9.092 1.00 79.50 88 GLY A CA 1
ATOM 706 C C . GLY A 1 88 ? 7.047 -12.910 9.310 1.00 79.50 88 GLY A C 1
ATOM 707 O O . GLY A 1 88 ? 6.404 -13.960 9.381 1.00 79.50 88 GLY A O 1
ATOM 708 N N . CYS A 1 89 ? 6.461 -11.711 9.419 1.00 82.75 89 CYS A N 1
ATOM 709 C CA . CYS A 1 89 ? 5.008 -11.555 9.450 1.00 82.75 89 CYS A CA 1
ATOM 710 C C . CYS A 1 89 ? 4.392 -11.825 8.071 1.00 82.75 89 CYS A C 1
ATOM 712 O O . CYS A 1 89 ? 5.098 -11.922 7.071 1.00 82.75 89 CYS A O 1
ATOM 714 N N . VAL A 1 90 ? 3.061 -11.922 8.002 1.00 81.44 90 VAL A N 1
ATOM 715 C CA . VAL A 1 90 ? 2.365 -12.217 6.735 1.00 81.44 90 VAL A CA 1
ATOM 716 C C . VAL A 1 90 ? 2.638 -11.172 5.645 1.00 81.44 90 VAL A C 1
ATOM 718 O O . VAL A 1 90 ? 2.637 -11.505 4.466 1.00 81.44 90 VAL A O 1
ATOM 721 N N . LEU A 1 91 ? 2.892 -9.920 6.038 1.00 81.12 91 LEU A N 1
ATOM 722 C CA . LEU A 1 91 ? 3.210 -8.830 5.118 1.00 81.12 91 LEU A CA 1
ATOM 723 C C . LEU A 1 91 ? 4.662 -8.921 4.618 1.00 81.12 91 LEU A C 1
ATOM 725 O O . LEU A 1 91 ? 4.951 -8.503 3.514 1.00 81.12 91 LEU A O 1
ATOM 729 N N . ASP A 1 92 ? 5.581 -9.514 5.375 1.00 84.06 92 ASP A N 1
ATOM 730 C CA . ASP A 1 92 ? 6.989 -9.644 4.967 1.00 84.06 92 ASP A CA 1
ATOM 731 C C . ASP A 1 92 ? 7.225 -10.808 3.979 1.00 84.06 92 ASP A C 1
ATOM 733 O O . ASP A 1 92 ? 8.280 -10.910 3.366 1.00 84.06 92 ASP A O 1
ATOM 737 N N . GLN A 1 93 ? 6.254 -11.717 3.822 1.00 83.31 93 GLN A N 1
ATOM 738 C CA . GLN A 1 93 ? 6.447 -12.983 3.096 1.00 83.31 93 GLN A CA 1
ATOM 739 C C . GLN A 1 93 ? 6.365 -12.882 1.563 1.00 83.31 93 GLN A C 1
ATOM 741 O O . GLN A 1 93 ? 6.887 -13.768 0.889 1.00 83.31 93 GLN A O 1
ATOM 746 N N . ASP A 1 94 ? 5.715 -11.855 1.009 1.00 81.44 94 ASP A N 1
ATOM 747 C CA . ASP A 1 94 ? 5.464 -11.710 -0.443 1.00 81.44 94 ASP A CA 1
ATOM 748 C C . ASP A 1 94 ? 5.782 -10.285 -0.934 1.00 81.44 94 ASP A C 1
ATOM 750 O O . ASP A 1 94 ? 5.073 -9.727 -1.768 1.00 81.44 94 ASP A O 1
ATOM 754 N N . ILE A 1 95 ? 6.840 -9.685 -0.380 1.00 87.31 95 ILE A N 1
ATOM 755 C CA . ILE A 1 95 ? 7.427 -8.428 -0.861 1.00 87.31 95 ILE A CA 1
ATOM 756 C C . ILE A 1 95 ? 8.774 -8.739 -1.508 1.00 87.31 95 ILE A C 1
ATOM 758 O O . ILE A 1 95 ? 9.580 -9.475 -0.940 1.00 87.31 95 ILE A O 1
ATOM 762 N N . TYR A 1 96 ? 9.044 -8.128 -2.661 1.00 88.94 96 TYR A N 1
ATOM 763 C CA . TYR A 1 96 ? 10.309 -8.246 -3.381 1.00 88.94 96 TYR A CA 1
ATOM 764 C C . TYR A 1 96 ? 11.076 -6.908 -3.372 1.00 88.94 96 TYR A C 1
ATOM 766 O O . TYR A 1 96 ? 10.847 -6.041 -4.229 1.00 88.94 96 TYR A O 1
ATOM 774 N N . PRO A 1 97 ? 12.023 -6.708 -2.432 1.00 85.00 97 PRO A N 1
ATOM 775 C CA . PRO A 1 97 ? 12.822 -5.484 -2.349 1.00 85.00 97 PRO A CA 1
ATOM 776 C C . PRO A 1 97 ? 13.631 -5.189 -3.620 1.00 85.00 97 PRO A C 1
ATOM 778 O O . PRO A 1 97 ? 13.928 -4.032 -3.912 1.00 85.00 97 PRO A O 1
ATOM 781 N N . GLU A 1 98 ? 13.965 -6.211 -4.412 1.00 85.12 98 GLU A N 1
ATOM 782 C CA . GLU A 1 98 ? 14.718 -6.086 -5.664 1.00 85.12 98 GLU A CA 1
ATOM 783 C C . GLU A 1 98 ? 13.993 -5.230 -6.706 1.00 85.12 98 GLU A C 1
ATOM 785 O O . GLU A 1 98 ? 14.639 -4.589 -7.534 1.00 85.12 98 GLU A O 1
ATOM 790 N N . VAL A 1 99 ? 12.659 -5.195 -6.656 1.00 89.62 99 VAL A N 1
ATOM 791 C CA . VAL A 1 99 ? 11.818 -4.349 -7.516 1.00 89.62 99 VAL A CA 1
ATOM 792 C C . VAL A 1 99 ? 11.226 -3.155 -6.761 1.00 89.62 99 VAL A C 1
ATOM 794 O O . VAL A 1 99 ? 10.337 -2.486 -7.283 1.00 89.62 99 VAL A O 1
ATOM 797 N N . ASN A 1 100 ? 11.765 -2.846 -5.574 1.00 88.25 100 ASN A N 1
ATOM 798 C CA . ASN A 1 100 ? 11.346 -1.739 -4.714 1.00 88.25 100 ASN A CA 1
ATOM 799 C C . ASN A 1 100 ? 9.850 -1.810 -4.347 1.00 88.25 100 ASN A C 1
ATOM 801 O O . ASN A 1 100 ? 9.133 -0.811 -4.411 1.00 88.25 100 ASN A O 1
ATOM 805 N N . GLU A 1 101 ? 9.366 -3.010 -4.024 1.00 90.81 101 GLU A N 1
ATOM 806 C CA . GLU A 1 101 ? 7.987 -3.253 -3.595 1.00 90.81 101 GLU A CA 1
ATOM 807 C C . GLU A 1 101 ? 7.805 -2.880 -2.121 1.00 90.81 101 GLU A C 1
ATOM 809 O O . GLU A 1 101 ? 8.617 -3.245 -1.274 1.00 90.81 101 GLU A O 1
ATOM 814 N N . HIS A 1 102 ? 6.731 -2.146 -1.818 1.00 89.81 102 HIS A N 1
ATOM 815 C CA . HIS A 1 102 ? 6.408 -1.681 -0.468 1.00 89.81 102 HIS A CA 1
ATOM 816 C C . HIS A 1 102 ? 4.898 -1.676 -0.261 1.00 89.81 102 HIS A C 1
ATOM 818 O O . HIS A 1 102 ? 4.140 -1.347 -1.178 1.00 89.81 102 HIS A O 1
ATOM 824 N N . TYR A 1 103 ? 4.456 -1.937 0.968 1.00 90.94 103 TYR A N 1
ATOM 825 C CA . TYR A 1 103 ? 3.101 -1.573 1.375 1.00 90.94 103 TYR A CA 1
ATOM 826 C C . TYR A 1 103 ? 3.019 -0.082 1.668 1.00 90.94 103 TYR A C 1
ATOM 828 O O . TYR A 1 103 ? 3.910 0.486 2.293 1.00 90.94 103 TYR A O 1
ATOM 836 N N . LEU A 1 104 ? 1.924 0.547 1.256 1.00 92.12 104 LEU A N 1
ATOM 837 C CA . LEU A 1 104 ? 1.604 1.938 1.556 1.00 92.12 104 LEU A CA 1
ATOM 838 C C . LEU A 1 104 ? 0.105 2.055 1.845 1.00 92.12 104 LEU A C 1
ATOM 840 O O . LEU A 1 104 ? -0.698 1.250 1.368 1.00 92.12 104 LEU A O 1
ATOM 844 N N . PHE A 1 105 ? -0.279 3.073 2.605 1.00 92.25 105 PHE A N 1
ATOM 845 C CA . PHE A 1 105 ? -1.674 3.421 2.841 1.00 92.25 105 PHE A CA 1
ATOM 846 C C . PHE A 1 105 ? -2.229 4.232 1.671 1.00 92.25 105 PHE 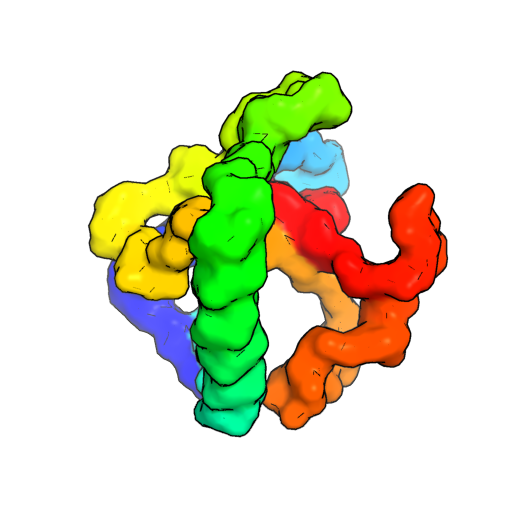A C 1
ATOM 848 O O . PHE A 1 105 ? -1.546 5.089 1.116 1.00 92.25 105 PHE A O 1
ATOM 855 N N . HIS A 1 106 ? -3.489 3.991 1.320 1.00 91.94 106 HIS A N 1
ATOM 856 C CA . HIS A 1 106 ? -4.231 4.801 0.360 1.00 91.94 106 HIS A CA 1
ATOM 857 C C . HIS A 1 106 ? -5.574 5.187 0.980 1.00 91.94 106 HIS A C 1
ATOM 859 O O . HIS A 1 106 ? -6.405 4.323 1.267 1.00 91.94 106 HIS A O 1
ATOM 865 N N . GLY A 1 107 ? -5.771 6.485 1.208 1.00 89.81 107 GLY A N 1
ATOM 866 C CA . GLY A 1 107 ? -7.043 7.036 1.661 1.00 89.81 107 GLY A CA 1
ATOM 867 C C . GLY A 1 107 ? -8.019 7.158 0.495 1.00 89.81 107 GLY A C 1
ATOM 868 O O . GLY A 1 107 ? -7.684 7.713 -0.548 1.00 89.81 107 GLY A O 1
ATOM 869 N N . THR A 1 108 ? -9.239 6.652 0.664 1.00 89.62 108 THR A N 1
ATOM 870 C CA . THR A 1 108 ? -10.279 6.729 -0.367 1.00 89.62 108 THR A CA 1
ATOM 871 C C . THR A 1 108 ? -11.663 6.904 0.246 1.00 89.62 108 THR A C 1
ATOM 873 O O . THR A 1 108 ? -11.870 6.666 1.438 1.00 89.62 108 THR A O 1
ATOM 876 N N . LYS A 1 109 ? -12.626 7.334 -0.571 1.00 89.50 109 LYS A N 1
ATOM 877 C CA . LYS A 1 109 ? -14.025 7.457 -0.153 1.00 89.50 109 LYS A CA 1
ATOM 878 C C . LYS A 1 109 ? -14.678 6.074 -0.082 1.00 89.50 109 LYS A C 1
ATOM 880 O O . LYS A 1 109 ? -14.356 5.185 -0.866 1.00 89.50 109 LYS A O 1
ATOM 885 N N . ALA A 1 110 ? -15.625 5.901 0.838 1.00 89.19 110 ALA A N 1
ATOM 886 C CA . ALA A 1 110 ? -16.282 4.611 1.067 1.00 89.19 110 ALA A CA 1
ATOM 887 C C . ALA A 1 110 ? -17.003 4.061 -0.182 1.00 89.19 110 ALA A C 1
ATOM 889 O O . ALA A 1 110 ? -16.992 2.857 -0.424 1.00 89.19 110 ALA A O 1
ATOM 890 N N . ASP A 1 111 ? -17.588 4.936 -1.000 1.00 89.00 111 ASP A N 1
ATOM 891 C CA . ASP A 1 111 ? -18.258 4.589 -2.259 1.00 89.00 111 ASP A CA 1
ATOM 892 C C . ASP A 1 111 ? -17.284 4.132 -3.359 1.00 89.00 111 ASP A C 1
ATOM 894 O O . ASP A 1 111 ? -17.639 3.305 -4.201 1.00 89.00 111 ASP A O 1
ATOM 898 N N . ALA A 1 112 ? -16.034 4.595 -3.318 1.00 88.19 112 ALA A N 1
ATOM 899 C CA . ALA A 1 112 ? -14.990 4.207 -4.261 1.00 88.19 112 ALA A CA 1
ATOM 900 C C . ALA A 1 112 ? -14.397 2.812 -3.978 1.00 88.19 112 ALA A C 1
ATOM 902 O O . ALA A 1 112 ? -13.840 2.194 -4.888 1.00 88.19 112 ALA A O 1
ATOM 903 N N . VAL A 1 113 ? -14.550 2.276 -2.757 1.00 88.69 113 VAL A N 1
ATOM 904 C CA . VAL A 1 113 ? -13.980 0.974 -2.345 1.00 88.69 113 VAL A CA 1
ATOM 905 C C . VAL A 1 113 ? -14.453 -0.169 -3.245 1.00 88.69 113 VAL A C 1
ATOM 907 O O . VAL A 1 113 ? -13.644 -0.993 -3.670 1.00 88.69 113 VAL A O 1
ATOM 910 N N . ASN A 1 114 ? -15.742 -0.205 -3.592 1.00 88.75 114 ASN A N 1
ATOM 911 C CA . ASN A 1 114 ? -16.272 -1.242 -4.483 1.00 88.75 114 ASN A CA 1
ATOM 912 C C . ASN A 1 114 ? -15.676 -1.144 -5.892 1.00 88.75 114 ASN A C 1
ATOM 914 O O . ASN A 1 114 ? -15.359 -2.168 -6.496 1.00 88.75 114 ASN A O 1
ATOM 918 N N . GLY A 1 115 ? -15.480 0.077 -6.395 1.00 89.62 115 GLY A N 1
ATOM 919 C CA . GLY A 1 115 ? -14.826 0.313 -7.681 1.00 89.62 115 GLY A CA 1
ATOM 920 C C . GLY A 1 115 ? -13.380 -0.181 -7.677 1.00 89.62 115 GLY A C 1
ATOM 921 O O . GLY A 1 115 ? -12.991 -0.934 -8.569 1.00 89.62 115 GLY A O 1
ATOM 922 N N . ILE A 1 116 ? -12.622 0.149 -6.624 1.00 90.81 116 ILE A N 1
ATOM 923 C CA . ILE A 1 116 ? -11.249 -0.339 -6.417 1.00 90.81 116 ILE A CA 1
ATOM 924 C C . ILE A 1 116 ? -11.217 -1.866 -6.386 1.00 90.81 116 ILE A C 1
ATOM 926 O O . ILE A 1 116 ? -10.393 -2.485 -7.054 1.00 90.81 116 ILE A O 1
ATOM 930 N N . PHE A 1 117 ? -12.132 -2.489 -5.643 1.00 90.06 117 PHE A N 1
ATOM 931 C CA . PHE A 1 117 ? -12.176 -3.941 -5.512 1.00 90.06 117 PHE A CA 1
ATOM 932 C C . PHE A 1 117 ? -12.490 -4.656 -6.834 1.00 90.06 117 PHE A C 1
ATOM 934 O O . PHE A 1 117 ? -12.003 -5.762 -7.064 1.00 90.06 117 PHE A O 1
ATOM 941 N N . GLN A 1 118 ? -13.292 -4.046 -7.708 1.00 89.81 118 GLN A N 1
ATOM 942 C CA . GLN A 1 118 ? -13.678 -4.639 -8.990 1.00 89.81 118 GLN A CA 1
ATOM 943 C C . GLN A 1 118 ? -12.660 -4.371 -10.102 1.00 89.81 118 GLN A C 1
ATOM 945 O O . GLN A 1 118 ? -12.387 -5.255 -10.912 1.00 89.81 118 GLN A O 1
ATOM 950 N N . GLN A 1 119 ? -12.115 -3.156 -10.160 1.00 90.19 119 GLN A N 1
ATOM 951 C CA . GLN A 1 119 ? -11.360 -2.663 -11.317 1.00 90.19 119 GLN A CA 1
ATOM 952 C C . GLN A 1 119 ? -9.875 -2.432 -11.019 1.00 90.19 119 GLN A C 1
ATOM 954 O O . GLN A 1 119 ? -9.077 -2.325 -11.951 1.00 90.19 119 GLN A O 1
ATOM 959 N N . GLY A 1 120 ? -9.488 -2.423 -9.744 1.00 90.31 120 GLY A N 1
ATOM 960 C CA . GLY A 1 120 ? -8.158 -2.043 -9.286 1.00 90.31 120 GLY A CA 1
ATOM 961 C C . GLY A 1 120 ? -8.024 -0.535 -9.096 1.00 90.31 120 GLY A C 1
ATOM 962 O O . GLY A 1 120 ? -8.987 0.225 -9.208 1.00 90.31 120 GLY A O 1
ATOM 963 N N . LEU A 1 121 ? -6.803 -0.095 -8.795 1.00 88.31 121 LEU A N 1
ATOM 964 C CA . LEU A 1 121 ? -6.487 1.327 -8.716 1.00 88.31 121 LEU A CA 1
ATOM 965 C C . LEU A 1 121 ? -6.370 1.893 -10.139 1.00 88.31 121 LEU A C 1
ATOM 967 O O . LEU A 1 121 ? -5.466 1.521 -10.884 1.00 88.31 121 LEU A O 1
ATOM 971 N N . GLY A 1 122 ? -7.302 2.767 -10.525 1.00 81.50 122 GLY A N 1
ATOM 972 C CA . GLY A 1 122 ? -7.366 3.365 -11.861 1.00 81.50 122 GLY A CA 1
ATOM 973 C C . GLY A 1 122 ? -7.404 4.893 -11.845 1.00 81.50 122 GLY A C 1
ATOM 974 O O . GLY A 1 122 ? -7.531 5.518 -10.794 1.00 81.50 122 GLY A O 1
ATOM 975 N N . 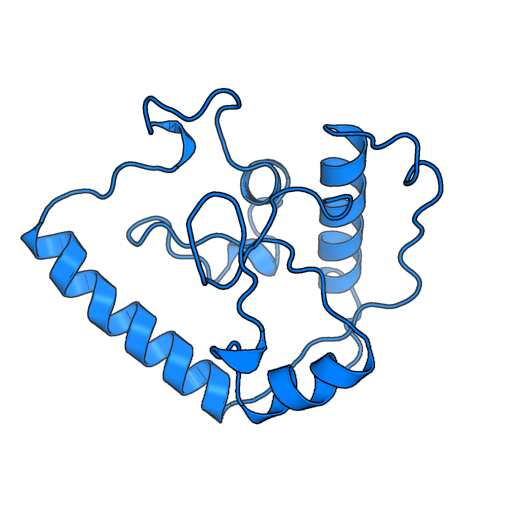ASN A 1 123 ? -7.347 5.502 -13.033 1.00 72.06 123 ASN A N 1
ATOM 976 C CA . ASN A 1 123 ? -7.292 6.962 -13.217 1.00 72.06 123 ASN A CA 1
ATOM 977 C C . ASN A 1 123 ? -8.469 7.726 -12.587 1.00 72.06 123 ASN A C 1
ATOM 979 O O . ASN A 1 123 ? -8.340 8.908 -12.299 1.00 72.06 123 ASN A O 1
ATOM 983 N N . CYS A 1 124 ? -9.610 7.075 -12.355 1.00 69.38 124 CYS A N 1
ATOM 984 C CA . CYS A 1 124 ? -10.751 7.678 -11.661 1.00 69.38 124 CYS A CA 1
ATOM 985 C C . CYS A 1 124 ? -10.471 8.005 -10.183 1.00 69.38 124 CYS A C 1
ATOM 987 O O . CYS A 1 124 ? -11.213 8.774 -9.580 1.00 69.38 124 CYS A O 1
ATOM 989 N N . LEU A 1 125 ? -9.408 7.435 -9.613 1.00 77.00 125 LEU A N 1
ATOM 990 C CA . LEU A 1 125 ? -8.935 7.688 -8.250 1.00 77.00 125 LEU A CA 1
ATOM 991 C C . LEU A 1 125 ? -7.749 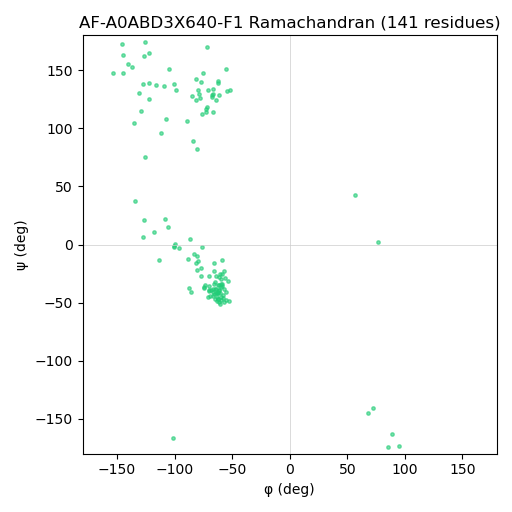8.653 -8.224 1.00 77.00 125 LEU A C 1
ATOM 993 O O . LEU A 1 125 ? -7.229 8.960 -7.152 1.00 77.00 125 LEU A O 1
ATOM 997 N N . ALA A 1 126 ? -7.282 9.084 -9.397 1.00 79.94 126 ALA A N 1
ATOM 998 C CA . ALA A 1 126 ? -6.169 9.999 -9.491 1.00 79.94 126 ALA A CA 1
ATOM 999 C C . ALA A 1 126 ? -6.602 11.387 -9.003 1.00 79.94 126 ALA A C 1
ATOM 1001 O O . ALA A 1 126 ? -7.673 11.892 -9.347 1.00 79.94 126 ALA A O 1
ATOM 1002 N N . GLY A 1 127 ? -5.771 11.976 -8.150 1.00 77.69 127 GLY A N 1
ATOM 1003 C CA . GLY A 1 127 ? -5.956 13.330 -7.650 1.00 77.69 127 GLY A CA 1
ATOM 1004 C C . GLY A 1 127 ? -4.987 14.283 -8.332 1.00 77.69 127 GLY A C 1
ATOM 1005 O O . GLY A 1 127 ? -3.874 13.898 -8.678 1.00 77.69 127 GLY A O 1
ATOM 1006 N N . ASN A 1 128 ? -5.369 15.553 -8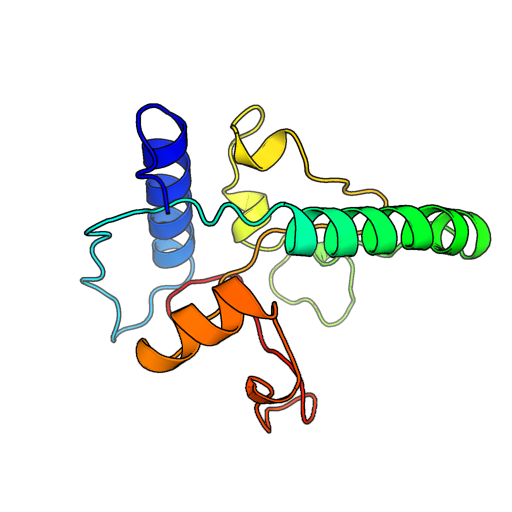.468 1.00 79.19 128 ASN A N 1
ATOM 1007 C CA . ASN A 1 128 ? -4.433 16.610 -8.850 1.00 79.19 128 ASN A CA 1
ATOM 1008 C C . ASN A 1 128 ? -3.631 17.046 -7.619 1.00 79.19 128 ASN A C 1
ATOM 1010 O O . ASN A 1 128 ? -3.988 18.012 -6.945 1.00 79.19 128 ASN A O 1
ATOM 1014 N N . GLY A 1 129 ? -2.583 16.289 -7.302 1.00 78.88 129 GLY A N 1
ATOM 1015 C CA . GLY A 1 129 ? -1.665 16.595 -6.208 1.00 78.88 129 GLY A CA 1
ATOM 1016 C C . GLY A 1 129 ? -0.354 17.225 -6.684 1.00 78.88 129 GLY A C 1
ATOM 1017 O O . GLY A 1 129 ? -0.205 17.630 -7.838 1.00 78.88 129 GLY A O 1
ATOM 1018 N N . LEU A 1 130 ? 0.623 17.275 -5.777 1.00 82.31 130 LEU A N 1
ATOM 1019 C CA . LEU A 1 130 ? 1.934 17.901 -6.002 1.00 82.31 130 LEU A CA 1
ATOM 1020 C C . LEU A 1 130 ? 2.744 17.269 -7.146 1.00 82.31 130 LEU A C 1
ATOM 1022 O O . LEU A 1 130 ? 3.583 17.940 -7.740 1.00 82.31 130 LEU A O 1
ATOM 1026 N N . PHE A 1 131 ? 2.493 15.998 -7.466 1.00 84.62 131 PHE A N 1
ATOM 1027 C CA . PHE A 1 131 ? 3.205 15.237 -8.496 1.00 84.62 131 PHE A CA 1
ATOM 1028 C C . PHE A 1 131 ? 2.340 14.979 -9.739 1.00 84.62 131 PHE A C 1
ATOM 1030 O O . PHE A 1 131 ? 2.601 14.060 -10.513 1.00 84.62 131 PHE A O 1
ATOM 1037 N N . GLY A 1 132 ? 1.312 15.808 -9.941 1.00 87.31 132 GLY A N 1
ATOM 1038 C CA . GLY A 1 132 ? 0.397 15.721 -11.073 1.00 87.31 132 GLY A CA 1
ATOM 1039 C C . GLY A 1 132 ? -0.804 14.816 -10.813 1.00 87.31 132 GLY A C 1
ATOM 1040 O O . GLY A 1 132 ? -1.145 14.519 -9.665 1.00 87.31 132 GLY A O 1
ATOM 1041 N N . ASN A 1 133 ? -1.469 14.420 -11.899 1.00 87.12 133 ASN A N 1
ATOM 1042 C CA . ASN A 1 133 ? -2.682 13.613 -11.852 1.00 87.12 133 ASN A CA 1
ATOM 1043 C C . ASN A 1 133 ? -2.338 12.121 -11.732 1.00 87.12 133 ASN A C 1
ATOM 1045 O O . ASN A 1 133 ? -2.158 11.434 -12.739 1.00 87.12 133 ASN A O 1
ATOM 1049 N N . CYS A 1 134 ? -2.200 11.635 -10.501 1.00 87.56 134 CYS A N 1
ATOM 1050 C CA . CYS A 1 134 ? -1.825 10.253 -10.213 1.00 87.56 134 CYS A CA 1
ATOM 1051 C C . CYS A 1 134 ? -2.505 9.719 -8.945 1.00 87.56 134 CYS A C 1
ATOM 1053 O O . CYS A 1 134 ? -3.196 10.445 -8.228 1.00 87.56 134 CYS A O 1
ATOM 1055 N N . ILE A 1 135 ? -2.341 8.420 -8.695 1.00 89.94 135 ILE A N 1
ATOM 1056 C CA . ILE A 1 135 ? -2.786 7.774 -7.458 1.00 89.94 135 ILE A CA 1
ATOM 1057 C C . ILE A 1 135 ? -1.727 8.026 -6.385 1.00 89.94 135 ILE A C 1
ATOM 1059 O O . ILE A 1 135 ? -0.557 7.695 -6.575 1.00 89.94 135 ILE A O 1
ATOM 1063 N N . TYR A 1 136 ? -2.151 8.603 -5.262 1.00 90.25 136 TYR A N 1
ATOM 1064 C CA . TYR A 1 136 ? -1.278 8.926 -4.138 1.00 90.25 136 TYR A CA 1
ATOM 1065 C C . TYR A 1 136 ? -1.404 7.876 -3.042 1.00 90.25 136 TYR A C 1
ATOM 1067 O O . TYR A 1 136 ? -2.509 7.463 -2.685 1.00 90.25 136 TYR A O 1
ATOM 1075 N N . CYS A 1 137 ? -0.264 7.499 -2.477 1.00 91.88 137 CYS A N 1
ATOM 1076 C CA . CYS A 1 137 ? -0.172 6.644 -1.304 1.00 91.88 137 CYS A CA 1
ATOM 1077 C C . CYS A 1 137 ? 0.693 7.330 -0.238 1.00 91.88 137 CYS A C 1
ATOM 1079 O O . CYS A 1 137 ? 1.452 8.255 -0.539 1.00 91.88 137 CYS A O 1
ATOM 1081 N N . ALA A 1 138 ? 0.591 6.873 1.006 1.00 90.12 138 ALA A N 1
ATOM 1082 C CA . ALA A 1 138 ? 1.284 7.440 2.151 1.00 90.12 138 ALA A CA 1
ATOM 1083 C C . ALA A 1 138 ? 1.874 6.354 3.058 1.00 90.12 138 ALA A C 1
ATOM 1085 O O . ALA A 1 138 ? 1.359 5.246 3.162 1.00 90.12 138 ALA A O 1
ATOM 1086 N N . GLU A 1 139 ? 2.947 6.693 3.764 1.00 89.88 139 GLU A N 1
ATOM 1087 C CA . GLU A 1 139 ? 3.572 5.809 4.759 1.00 89.88 139 GLU A CA 1
ATOM 1088 C C . GLU A 1 139 ? 2.857 5.830 6.118 1.00 89.88 139 GLU A C 1
ATOM 1090 O O . GLU A 1 139 ? 3.076 4.960 6.955 1.00 89.88 139 GLU A O 1
ATOM 1095 N N . THR A 1 140 ? 2.013 6.837 6.348 1.00 88.12 140 THR A N 1
ATOM 1096 C CA . THR A 1 140 ? 1.198 6.987 7.557 1.00 88.12 140 THR A CA 1
ATOM 1097 C C . THR A 1 140 ? -0.275 7.067 7.161 1.00 88.12 140 THR A C 1
ATOM 1099 O O . THR A 1 140 ? -0.594 7.740 6.177 1.00 88.12 140 THR A O 1
ATOM 1102 N N . PRO A 1 141 ? -1.184 6.419 7.906 1.00 86.88 141 PRO A N 1
ATOM 1103 C CA . PRO A 1 141 ? -2.611 6.432 7.595 1.00 86.88 141 PRO A CA 1
ATOM 1104 C C . PRO A 1 141 ? -3.301 7.755 7.975 1.00 86.88 141 PRO A C 1
ATOM 1106 O O . PRO A 1 141 ? -4.493 7.905 7.735 1.00 86.88 141 PRO A O 1
ATOM 1109 N N . ALA A 1 142 ? -2.577 8.708 8.572 1.00 85.56 142 ALA A N 1
ATOM 1110 C CA . ALA A 1 142 ? -3.079 10.042 8.913 1.00 85.56 142 ALA A CA 1
ATOM 1111 C C . ALA A 1 142 ? -2.953 11.082 7.777 1.00 85.56 142 ALA A C 1
ATOM 1113 O O . ALA A 1 142 ? -3.204 12.265 8.017 1.00 85.56 142 ALA A O 1
ATOM 1114 N N . LYS A 1 143 ? -2.507 10.675 6.582 1.00 80.38 143 LYS A N 1
ATOM 1115 C CA . LYS A 1 143 ? -2.294 11.545 5.414 1.00 80.38 143 LYS A CA 1
ATOM 1116 C C . LYS A 1 143 ? -3.313 11.314 4.308 1.00 80.38 143 LYS A C 1
ATOM 1118 O O . LYS A 1 143 ? -3.769 10.161 4.157 1.00 80.38 143 LYS A O 1
#

Mean predicted aligned error: 6.0 Å

pLDDT: mean 84.87, std 7.13, range [62.91, 95.69]

Secondary structure (DSSP, 8-state):
-EE--THHHHHHHHHHHHHHHHS--GGGTT------EE---HHHHHHHHHHHHHHHHHHHHH-PPPPGGGSTT-SSSS-HHHHHS-TTSTTTTT--GGGT----B----TTHHHHHHHH-S-GGG-EEETTEEE---BSSTT-

InterPro domains:
  IPR012317 Poly(ADP-ribose) polymerase, catalytic domain [PF00644] (11-143)
  IPR012317 Poly(ADP-ribose) polymerase, catalytic domain [PS51059] (1-143)
  IPR051712 Mono-ADP-ribosyltransferase and antiviral protein [PTHR45740] (11-141)